Protein AF-A0A927G0H1-F1 (afdb_monomer)

Secondary structure (DSSP, 8-state):
-EEEEETTEEEEEEE-TT----HHHHHHHHHHHHHTHHHHHTSPTTEEEEEEETTEEEEEEEE-SSSEEEEEEEEEEGGG--

pLDDT: mean 83.3, std 9.17, range [42.12, 92.5]

Solvent-accessible surface area (backbone atoms only — not comparable to full-atom values): 4905 Å² total; per-residue (Å²): 121,48,80,48,77,55,96,91,42,52,33,39,45,35,71,37,89,86,66,88,66,57,71,69,59,49,53,52,52,47,52,54,57,57,74,39,49,72,62,63,70,71,53,62,80,71,36,73,48,77,46,82,51,100,62,26,40,35,35,33,41,35,40,70,65,102,47,36,37,39,33,42,69,48,78,44,60,60,84,76,77,120

Mean predicted aligned error: 5.76 Å

Sequence (82 aa):
MLRHELNGKEFIIRFAQRLSLEESERDEIYKKVVCLGEQLLMLEDESALIIQNEGVNIVLDVKFGELIVVTIQYLVENSNIF

Structure (mmCIF, N/CA/C/O backbone):
data_AF-A0A927G0H1-F1
#
_entry.id   AF-A0A927G0H1-F1
#
loop_
_atom_site.group_PDB
_atom_site.id
_atom_site.type_symbol
_atom_site.label_atom_id
_atom_site.label_alt_id
_atom_site.label_comp_id
_atom_site.label_asym_id
_atom_site.label_entity_id
_atom_site.label_seq_id
_atom_site.pdbx_PDB_ins_code
_atom_site.Cartn_x
_atom_site.Cartn_y
_atom_site.Cartn_z
_atom_site.occupancy
_atom_site.B_iso_or_equiv
_atom_site.auth_seq_id
_atom_site.auth_comp_id
_atom_si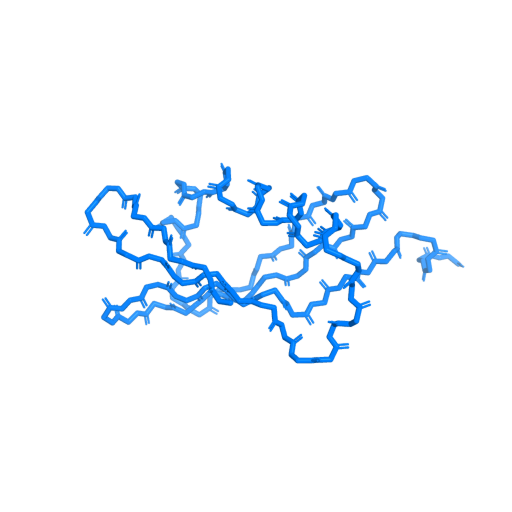te.auth_asym_id
_atom_site.auth_atom_id
_atom_site.pdbx_PDB_model_num
ATOM 1 N N . MET A 1 1 ? 7.732 -5.168 6.173 1.00 75.25 1 MET A N 1
ATOM 2 C CA . MET A 1 1 ? 6.408 -4.916 6.770 1.00 75.25 1 MET A CA 1
ATOM 3 C C . MET A 1 1 ? 6.577 -3.701 7.650 1.00 75.25 1 MET A C 1
ATOM 5 O O . MET A 1 1 ? 7.462 -3.729 8.495 1.00 75.25 1 MET A O 1
ATOM 9 N N . LEU A 1 2 ? 5.830 -2.638 7.384 1.00 81.50 2 LEU A N 1
ATOM 10 C CA . LEU A 1 2 ? 5.953 -1.361 8.084 1.00 81.50 2 LEU A CA 1
ATOM 11 C C . LEU A 1 2 ? 4.609 -1.036 8.733 1.00 81.50 2 LEU A C 1
ATOM 13 O O . LEU A 1 2 ? 3.564 -1.257 8.117 1.00 81.50 2 LEU A O 1
ATOM 17 N N . ARG A 1 3 ? 4.654 -0.587 9.989 1.00 84.19 3 ARG A N 1
ATOM 18 C CA . ARG A 1 3 ? 3.473 -0.211 10.771 1.00 84.19 3 ARG A CA 1
ATOM 19 C C . ARG A 1 3 ? 3.301 1.298 10.738 1.00 84.19 3 ARG A C 1
ATOM 21 O O . ARG A 1 3 ? 4.282 2.027 10.880 1.00 84.19 3 ARG A O 1
ATOM 28 N N . HIS A 1 4 ? 2.068 1.743 10.567 1.00 82.56 4 HIS A N 1
ATOM 29 C CA . HIS A 1 4 ? 1.712 3.153 10.567 1.00 82.56 4 HIS A CA 1
ATOM 30 C C . HIS A 1 4 ? 0.389 3.338 11.305 1.00 82.56 4 HIS A C 1
ATOM 32 O O . HIS A 1 4 ? -0.499 2.507 11.163 1.00 82.56 4 HIS A O 1
ATOM 38 N N . GLU A 1 5 ? 0.240 4.397 12.090 1.00 82.88 5 GLU A N 1
ATOM 39 C CA . GLU A 1 5 ? -1.021 4.705 12.765 1.00 82.88 5 GLU A CA 1
ATOM 40 C C . GLU A 1 5 ? -1.612 5.969 12.152 1.00 82.88 5 GLU A C 1
ATOM 42 O O . GLU A 1 5 ? -0.921 6.979 12.021 1.00 82.88 5 GLU A O 1
ATOM 47 N N . LEU A 1 6 ? -2.891 5.913 11.784 1.00 81.12 6 LEU A N 1
ATOM 48 C CA . LEU A 1 6 ? -3.631 7.066 11.293 1.00 81.12 6 LEU A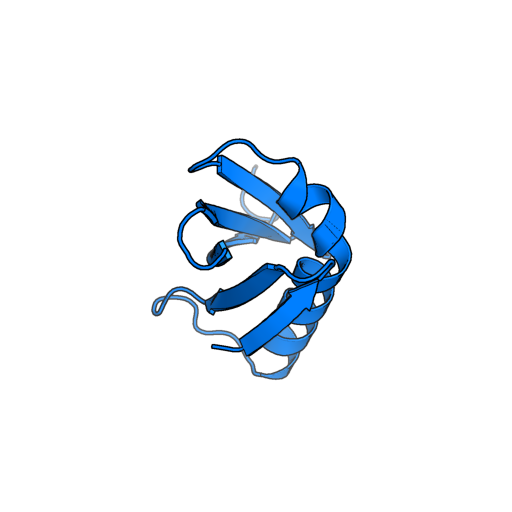 CA 1
ATOM 49 C C . LEU A 1 6 ? -5.027 7.081 11.917 1.00 81.12 6 LEU A C 1
ATOM 51 O O . LEU A 1 6 ? -5.774 6.108 11.814 1.00 81.12 6 LEU A O 1
ATOM 55 N N . ASN A 1 7 ? -5.385 8.195 12.560 1.00 80.56 7 ASN A N 1
ATOM 56 C CA . ASN A 1 7 ? -6.677 8.391 13.231 1.00 80.56 7 ASN A CA 1
ATOM 57 C C . ASN A 1 7 ? -7.029 7.274 14.236 1.00 80.56 7 ASN A C 1
ATOM 59 O O . ASN A 1 7 ? -8.181 6.847 14.321 1.00 80.56 7 ASN A O 1
ATOM 63 N N . GLY A 1 8 ? -6.031 6.771 14.972 1.00 81.31 8 GLY A N 1
ATOM 64 C CA . GLY A 1 8 ? -6.199 5.688 15.945 1.00 81.31 8 GLY A CA 1
ATOM 65 C C . GLY A 1 8 ? -6.436 4.304 15.330 1.00 81.31 8 GLY A C 1
ATOM 66 O O . GLY A 1 8 ? -6.707 3.356 16.065 1.00 81.31 8 GLY A O 1
ATOM 67 N N . LYS A 1 9 ? -6.349 4.165 13.999 1.00 82.44 9 LYS A N 1
ATOM 68 C CA . LYS A 1 9 ? -6.348 2.872 13.307 1.00 82.44 9 LYS A CA 1
ATOM 69 C C . LYS A 1 9 ? -4.925 2.507 12.904 1.00 82.44 9 LYS A C 1
ATOM 71 O O . LYS A 1 9 ? -4.198 3.325 12.340 1.00 82.44 9 LYS A O 1
ATOM 76 N N . GLU A 1 10 ? -4.539 1.268 13.177 1.00 88.06 10 GLU A N 1
ATOM 77 C CA . GLU A 1 10 ? -3.216 0.751 12.843 1.00 88.06 10 GLU A CA 1
ATOM 78 C C . GLU A 1 10 ? -3.235 0.104 11.445 1.00 88.06 10 GLU A C 1
ATOM 80 O O . GLU A 1 10 ? -4.111 -0.695 11.097 1.00 88.06 10 GLU A O 1
ATOM 85 N N . PHE A 1 11 ? -2.247 0.483 10.639 1.00 88.94 11 PHE A N 1
ATOM 86 C CA . PHE A 1 11 ? -2.023 0.048 9.271 1.00 88.94 11 PHE A CA 1
ATOM 87 C C . PHE A 1 11 ? -0.765 -0.795 9.183 1.00 88.94 11 PHE A C 1
ATOM 89 O O . PHE A 1 11 ? 0.290 -0.458 9.726 1.00 88.94 11 PHE A O 1
ATOM 96 N N . ILE A 1 12 ? -0.855 -1.855 8.393 1.00 90.69 12 ILE A N 1
ATOM 97 C CA . ILE A 1 12 ? 0.281 -2.662 7.986 1.00 90.69 12 ILE A CA 1
ATOM 98 C C 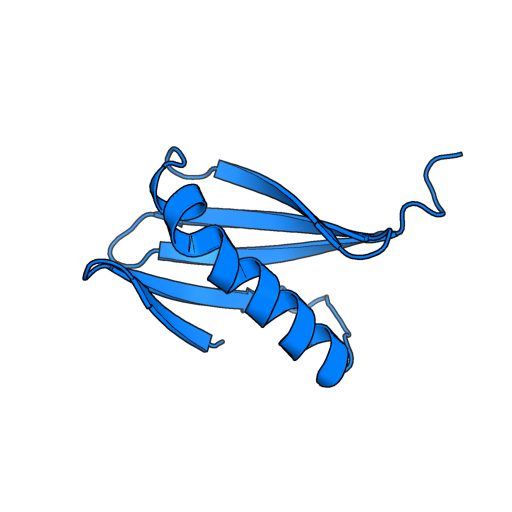. ILE A 1 12 ? 0.459 -2.497 6.486 1.00 90.69 12 ILE A C 1
ATOM 100 O O . ILE A 1 12 ? -0.370 -2.962 5.708 1.00 90.69 12 ILE A O 1
ATOM 104 N N . ILE A 1 13 ? 1.580 -1.907 6.079 1.00 91.06 13 ILE A N 1
ATOM 105 C CA . ILE A 1 13 ? 1.967 -1.827 4.671 1.00 91.06 13 ILE A CA 1
ATOM 106 C C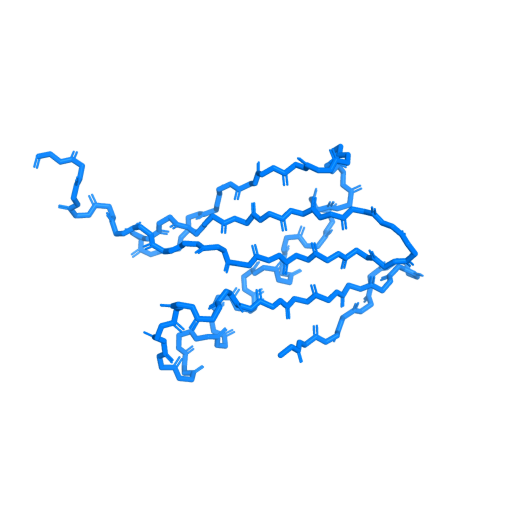 . ILE A 1 13 ? 2.999 -2.919 4.386 1.00 91.06 13 ILE A C 1
ATOM 108 O O . ILE A 1 13 ? 4.040 -3.040 5.054 1.00 91.06 13 ILE A O 1
ATOM 112 N N . ARG A 1 14 ? 2.704 -3.759 3.392 1.00 91.81 14 ARG A N 1
ATOM 113 C CA . ARG A 1 14 ? 3.577 -4.861 2.980 1.00 91.81 14 ARG A CA 1
ATOM 114 C C . ARG A 1 14 ? 3.673 -4.974 1.464 1.00 91.81 14 ARG A C 1
ATOM 116 O O . ARG A 1 14 ? 2.717 -4.713 0.747 1.00 91.81 14 ARG A O 1
ATOM 123 N N . PHE A 1 15 ? 4.828 -5.433 1.005 1.00 90.69 15 PHE A N 1
ATOM 124 C CA . PHE A 1 15 ? 5.077 -5.775 -0.391 1.00 90.69 15 PHE A CA 1
ATOM 125 C C . PHE A 1 15 ? 4.794 -7.262 -0.594 1.00 90.69 15 PHE A C 1
ATOM 127 O O . PHE A 1 15 ? 5.142 -8.077 0.268 1.00 90.69 15 PHE A O 1
ATOM 134 N N . ALA A 1 16 ? 4.167 -7.625 -1.712 1.00 88.56 16 ALA A N 1
ATOM 135 C CA . ALA A 1 16 ? 4.058 -9.020 -2.113 1.00 88.56 16 ALA A CA 1
ATOM 136 C C . ALA A 1 16 ? 5.461 -9.619 -2.311 1.00 88.56 16 ALA A C 1
ATOM 138 O O . ALA A 1 16 ? 6.348 -8.969 -2.856 1.00 88.56 16 ALA A O 1
ATOM 139 N N . GLN A 1 17 ? 5.660 -10.875 -1.899 1.00 81.31 17 GLN A N 1
ATOM 140 C CA . GLN A 1 17 ? 6.982 -11.526 -1.907 1.00 81.31 17 GLN A CA 1
ATOM 141 C C . GLN A 1 17 ? 7.643 -11.587 -3.292 1.00 81.31 17 GLN A C 1
ATOM 143 O O . GLN A 1 17 ? 8.862 -11.631 -3.388 1.00 81.31 17 GLN A O 1
ATOM 148 N N . ARG A 1 18 ? 6.837 -11.586 -4.357 1.00 81.81 18 ARG A N 1
ATOM 149 C CA . ARG A 1 18 ? 7.300 -11.610 -5.751 1.00 81.81 18 ARG A CA 1
ATOM 150 C C . ARG A 1 18 ? 7.877 -10.280 -6.249 1.00 81.81 18 ARG A C 1
ATOM 152 O O . ARG A 1 18 ? 8.396 -10.245 -7.356 1.00 81.81 18 ARG A O 1
ATOM 159 N N . LEU A 1 19 ? 7.725 -9.189 -5.495 1.00 81.44 19 LEU A N 1
ATOM 160 C CA . LEU A 1 19 ? 8.260 -7.886 -5.877 1.00 81.44 19 LEU A CA 1
ATOM 161 C C . LEU A 1 19 ? 9.730 -7.807 -5.461 1.00 81.44 19 LEU A C 1
ATOM 163 O O . LEU A 1 19 ? 10.045 -7.618 -4.286 1.00 81.44 19 LEU A O 1
ATOM 167 N N . SER A 1 20 ? 10.623 -7.959 -6.435 1.00 82.12 20 SER A N 1
ATOM 168 C CA . SER A 1 20 ? 12.050 -7.683 -6.278 1.00 82.12 20 SER A CA 1
ATOM 169 C C . SER A 1 20 ? 12.306 -6.220 -6.618 1.00 82.12 20 SER A C 1
ATOM 171 O O . SER A 1 20 ? 12.430 -5.878 -7.786 1.00 82.12 20 SER A O 1
ATOM 173 N N . LEU A 1 21 ? 12.330 -5.378 -5.589 1.00 82.38 21 LEU A N 1
ATOM 174 C CA . LEU A 1 21 ? 12.556 -3.936 -5.695 1.00 82.38 21 LEU A CA 1
ATOM 175 C C . LEU A 1 21 ? 13.788 -3.549 -4.894 1.00 82.38 21 LEU A C 1
ATOM 177 O O . LEU A 1 21 ? 14.038 -4.133 -3.828 1.00 82.38 21 LEU A O 1
ATOM 181 N N . GLU A 1 22 ? 14.506 -2.542 -5.375 1.00 87.56 22 GLU A N 1
ATOM 182 C CA . GLU A 1 22 ? 15.578 -1.924 -4.608 1.00 87.56 22 GLU A CA 1
ATOM 183 C C . GLU A 1 22 ? 15.019 -1.221 -3.361 1.00 87.56 22 GLU A C 1
ATOM 185 O O . GLU A 1 22 ? 13.836 -0.883 -3.266 1.00 87.56 22 GLU A O 1
ATOM 190 N N . GLU A 1 23 ? 15.864 -1.026 -2.348 1.00 84.81 23 GLU A N 1
ATOM 191 C CA . GLU A 1 23 ? 15.442 -0.407 -1.086 1.00 84.81 23 GLU A CA 1
ATOM 192 C C . GLU A 1 23 ? 14.913 1.022 -1.292 1.00 84.81 23 GLU A C 1
ATOM 194 O O . GLU A 1 23 ? 13.879 1.383 -0.733 1.00 84.81 23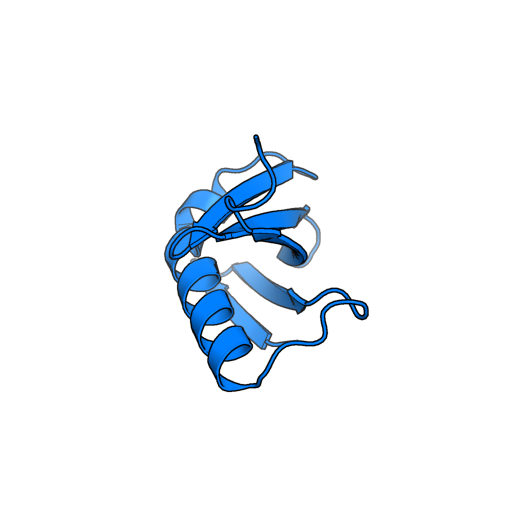 GLU A O 1
ATOM 199 N N . SER A 1 24 ? 15.560 1.792 -2.171 1.00 85.69 24 SER A N 1
ATOM 200 C CA . SER A 1 24 ? 15.150 3.142 -2.576 1.00 85.69 24 SER A CA 1
ATOM 201 C C . SER A 1 24 ? 13.739 3.174 -3.172 1.00 85.69 24 SER A C 1
ATOM 203 O O . SER A 1 24 ? 12.911 3.983 -2.753 1.00 85.69 24 SER A O 1
ATOM 205 N N . GLU A 1 25 ? 13.440 2.262 -4.099 1.00 85.94 25 GLU A N 1
ATOM 206 C CA . GLU A 1 25 ? 12.124 2.145 -4.738 1.00 85.94 25 GLU A CA 1
ATOM 207 C C . GLU A 1 25 ? 11.047 1.766 -3.717 1.00 85.94 25 GLU A C 1
ATOM 209 O O . GLU A 1 25 ? 9.940 2.313 -3.712 1.00 85.94 25 GLU A O 1
ATOM 214 N N . ARG A 1 26 ? 11.370 0.844 -2.801 1.00 86.81 26 ARG A N 1
ATOM 215 C CA . ARG A 1 26 ? 10.454 0.431 -1.729 1.00 86.81 26 ARG A CA 1
ATOM 216 C C . ARG A 1 26 ? 10.124 1.589 -0.800 1.00 86.81 26 ARG A C 1
ATOM 218 O O . ARG A 1 26 ? 8.958 1.747 -0.437 1.00 86.81 26 ARG A O 1
ATOM 225 N N . ASP A 1 27 ? 11.112 2.390 -0.432 1.00 88.38 27 ASP A N 1
ATOM 226 C CA . ASP A 1 27 ? 10.912 3.558 0.421 1.00 88.38 27 ASP A CA 1
ATOM 227 C C . ASP A 1 27 ? 10.049 4.625 -0.254 1.00 88.38 27 ASP A C 1
ATOM 229 O O . ASP A 1 27 ? 9.190 5.234 0.391 1.00 88.38 27 ASP A O 1
ATOM 233 N N . GLU A 1 28 ? 10.238 4.843 -1.552 1.00 88.50 28 GLU A 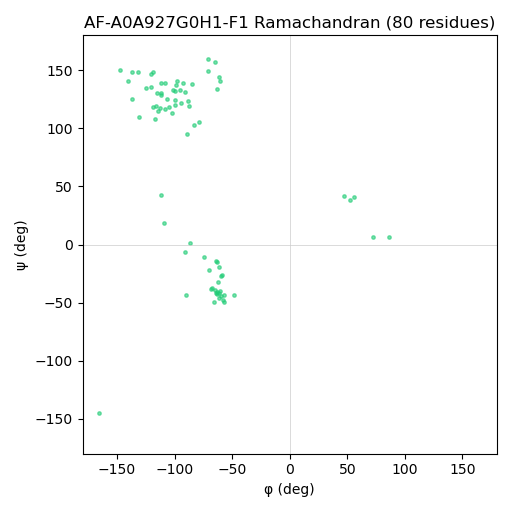N 1
ATOM 234 C CA . GLU A 1 28 ? 9.440 5.794 -2.318 1.00 88.50 28 GLU A CA 1
ATOM 235 C C . GLU A 1 28 ? 7.974 5.355 -2.421 1.00 88.50 28 GLU A C 1
ATOM 237 O O . GLU A 1 28 ? 7.062 6.116 -2.076 1.00 88.50 28 GLU A O 1
ATOM 242 N N . ILE A 1 29 ? 7.739 4.099 -2.811 1.00 88.50 29 ILE A N 1
ATOM 243 C CA . ILE A 1 29 ? 6.396 3.516 -2.892 1.00 88.50 29 ILE A CA 1
ATOM 244 C C . ILE A 1 29 ? 5.726 3.552 -1.522 1.00 88.50 29 ILE A C 1
ATOM 246 O O . ILE A 1 29 ? 4.562 3.936 -1.411 1.00 88.50 29 ILE A O 1
ATOM 250 N N . TYR A 1 30 ? 6.452 3.187 -0.465 1.00 88.62 30 TYR A N 1
ATOM 251 C CA . TYR A 1 30 ? 5.930 3.234 0.893 1.00 88.62 30 TYR A CA 1
ATOM 252 C C . TYR A 1 30 ? 5.461 4.641 1.270 1.00 88.62 30 TYR A C 1
ATOM 254 O O . TYR A 1 30 ? 4.325 4.798 1.719 1.00 88.62 30 TYR A O 1
ATOM 262 N N . LYS A 1 31 ? 6.289 5.669 1.039 1.00 89.25 31 LYS A N 1
ATOM 263 C CA . LYS A 1 31 ? 5.917 7.067 1.307 1.00 89.25 31 LYS A CA 1
ATOM 264 C C . LYS A 1 31 ? 4.653 7.458 0.548 1.00 89.25 31 LYS A C 1
ATOM 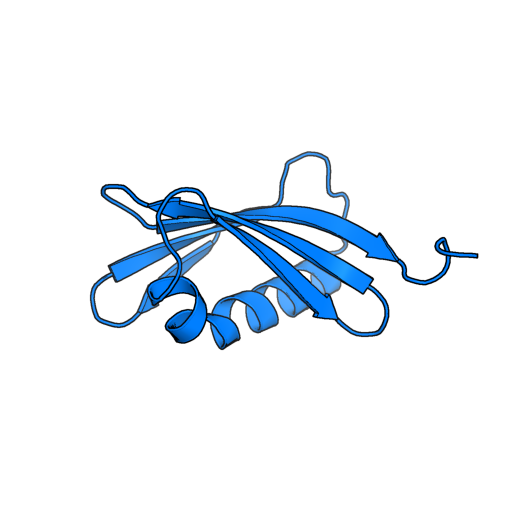266 O O . LYS A 1 31 ? 3.758 8.055 1.141 1.00 89.25 31 LYS A O 1
ATOM 271 N N . LYS A 1 32 ? 4.534 7.066 -0.725 1.00 89.19 32 LYS A N 1
ATOM 272 C CA . LYS A 1 32 ? 3.321 7.318 -1.516 1.00 89.19 32 LYS A CA 1
ATOM 273 C C . LYS A 1 32 ? 2.085 6.646 -0.937 1.00 89.19 32 LYS A C 1
ATOM 275 O O . LYS A 1 32 ? 1.055 7.299 -0.818 1.00 89.19 32 LYS A O 1
ATOM 280 N N . VAL A 1 33 ? 2.181 5.377 -0.546 1.00 88.81 33 VAL A N 1
ATOM 281 C CA . VAL A 1 33 ? 1.058 4.640 0.054 1.00 88.81 33 VAL A CA 1
ATOM 282 C C . VAL A 1 33 ? 0.636 5.267 1.384 1.00 88.81 33 VAL A C 1
ATOM 284 O O . VAL A 1 33 ? -0.556 5.424 1.630 1.00 88.81 33 VAL A O 1
ATOM 287 N N . VAL A 1 34 ? 1.591 5.693 2.215 1.00 88.31 34 VAL A N 1
ATOM 288 C CA . VAL A 1 34 ? 1.301 6.401 3.474 1.00 88.31 34 VAL A CA 1
ATOM 289 C C . VAL A 1 34 ? 0.570 7.723 3.218 1.00 88.31 34 VAL A C 1
ATOM 291 O O . VAL A 1 34 ? -0.401 8.022 3.911 1.00 88.31 34 VAL A O 1
ATOM 294 N N . CYS A 1 35 ? 0.963 8.490 2.195 1.00 88.62 35 CYS A N 1
ATOM 295 C CA . CYS A 1 35 ? 0.275 9.733 1.826 1.00 88.62 35 CYS A CA 1
ATOM 296 C C . CYS A 1 35 ? -1.193 9.532 1.410 1.00 88.62 35 CYS A C 1
ATOM 298 O O . CYS A 1 35 ? -1.965 10.486 1.443 1.00 88.62 35 CYS A O 1
ATOM 300 N N . LEU A 1 36 ? -1.596 8.312 1.045 1.00 85.75 36 LEU A N 1
ATOM 301 C CA . LEU A 1 36 ? -2.983 7.979 0.715 1.00 85.75 36 LEU A CA 1
ATOM 302 C C . LEU A 1 36 ? -3.816 7.595 1.940 1.00 85.75 36 LEU A C 1
ATOM 304 O O . LEU A 1 36 ? -4.986 7.265 1.782 1.00 85.75 36 LEU A O 1
ATOM 308 N N . GLY A 1 37 ? -3.248 7.619 3.147 1.00 81.62 37 GLY A N 1
ATOM 309 C CA . GLY A 1 37 ? -3.856 7.056 4.351 1.00 81.62 37 GLY A CA 1
ATOM 310 C C . GLY A 1 37 ? -5.318 7.455 4.596 1.00 81.62 37 GLY A C 1
ATOM 311 O O . GLY A 1 37 ? -6.139 6.590 4.887 1.00 81.62 37 GLY A O 1
ATOM 312 N N . GLU A 1 38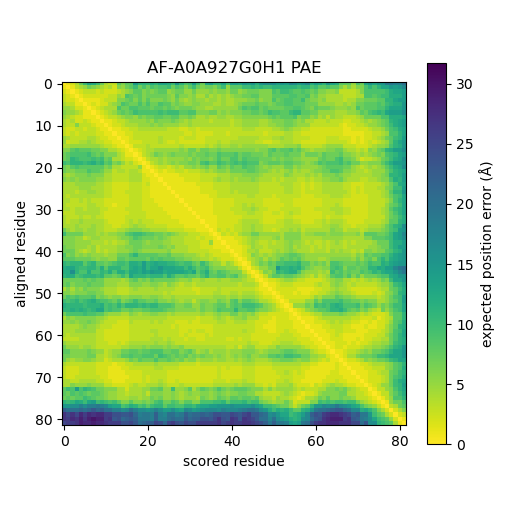 ? -5.686 8.726 4.407 1.00 81.44 38 GLU A N 1
ATOM 313 C CA . GLU A 1 38 ? -7.086 9.160 4.547 1.00 81.44 38 GLU A CA 1
ATOM 314 C C . GLU A 1 38 ? -8.003 8.586 3.460 1.00 81.44 38 GLU A C 1
ATOM 316 O O . GLU A 1 38 ? -9.134 8.208 3.748 1.00 81.44 38 GLU A O 1
ATOM 321 N N . GLN A 1 39 ? -7.517 8.464 2.223 1.00 83.69 39 GLN A N 1
ATOM 322 C CA . GLN A 1 39 ? -8.270 7.858 1.121 1.00 83.69 39 GLN A CA 1
ATOM 323 C C . GLN A 1 39 ? -8.451 6.356 1.347 1.00 83.69 39 GLN A C 1
ATOM 325 O O . GLN A 1 39 ? -9.530 5.823 1.108 1.00 83.69 39 GLN A O 1
ATOM 330 N N . LEU A 1 40 ? -7.422 5.687 1.876 1.00 83.44 40 LEU A N 1
ATOM 331 C CA . LEU A 1 40 ? -7.478 4.270 2.232 1.00 83.44 40 LEU A CA 1
ATOM 332 C C . LEU A 1 40 ? -8.527 4.000 3.318 1.00 83.44 40 LEU A C 1
ATOM 334 O O . LEU A 1 40 ? -9.148 2.947 3.293 1.00 83.44 40 LEU A O 1
ATOM 338 N N . LEU A 1 41 ? -8.769 4.944 4.236 1.00 80.62 41 LEU A N 1
ATOM 339 C CA . LEU A 1 41 ? -9.816 4.830 5.262 1.00 80.62 41 LEU A CA 1
ATOM 340 C C . LEU A 1 41 ? -11.243 4.917 4.711 1.00 80.62 41 LEU A C 1
ATOM 342 O O . LEU A 1 41 ? -12.168 4.485 5.399 1.00 80.62 41 LEU A O 1
ATOM 346 N N . MET A 1 42 ? -11.423 5.515 3.532 1.00 82.44 42 MET A N 1
ATOM 347 C CA . MET A 1 42 ? -12.731 5.700 2.897 1.00 82.44 42 MET A CA 1
ATOM 348 C C . MET A 1 42 ? -13.117 4.542 1.970 1.00 82.44 42 MET A C 1
ATOM 350 O O . MET A 1 42 ? -14.232 4.536 1.455 1.00 82.44 42 MET A O 1
ATOM 354 N N . LEU A 1 43 ? -12.211 3.589 1.735 1.00 83.38 43 LEU A N 1
ATOM 355 C CA . LEU A 1 43 ? -12.484 2.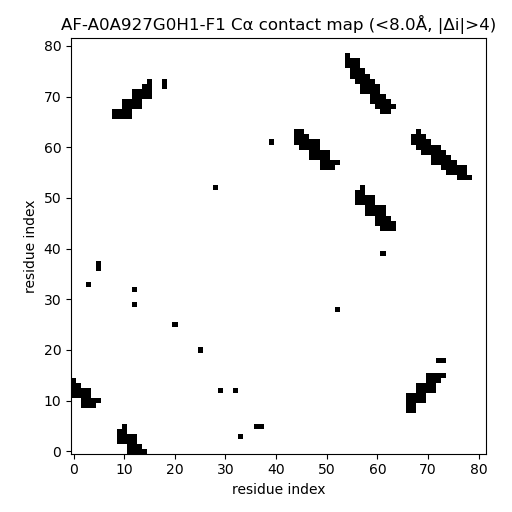423 0.900 1.00 83.38 43 LEU A CA 1
ATOM 356 C C . LEU A 1 43 ? -13.454 1.459 1.590 1.00 83.38 43 LEU A C 1
ATOM 358 O O . LEU A 1 43 ? -13.469 1.333 2.816 1.00 83.38 43 LEU A O 1
ATOM 362 N N . GLU A 1 44 ? -14.241 0.754 0.780 1.00 75.38 44 GLU A N 1
ATOM 363 C CA . GLU A 1 44 ? -15.026 -0.390 1.242 1.00 75.38 44 GLU A CA 1
ATOM 364 C C . GLU A 1 44 ? -14.099 -1.574 1.561 1.00 75.38 44 GLU A C 1
ATOM 366 O O . GLU A 1 44 ? -12.955 -1.633 1.094 1.00 75.38 44 GLU A O 1
ATOM 371 N N . ASP A 1 45 ? -14.578 -2.518 2.371 1.00 75.69 45 ASP A N 1
ATOM 372 C CA . ASP A 1 45 ? -13.779 -3.690 2.729 1.00 75.69 45 ASP A CA 1
ATOM 373 C C . ASP A 1 45 ? -13.416 -4.530 1.491 1.00 75.69 45 ASP A C 1
ATOM 375 O O . ASP A 1 45 ? -14.198 -4.634 0.549 1.00 75.69 45 ASP A O 1
ATOM 379 N N . GLU A 1 46 ? -12.211 -5.101 1.495 1.00 70.69 46 GLU A N 1
ATOM 380 C CA . GLU A 1 46 ? -11.613 -5.858 0.383 1.00 70.69 46 GLU A CA 1
ATOM 381 C C . GLU A 1 46 ? -11.532 -5.101 -0.958 1.00 70.69 46 GLU A C 1
ATOM 383 O O . GLU A 1 46 ? -11.745 -5.657 -2.038 1.00 70.69 46 GLU A O 1
ATOM 388 N N . SER A 1 47 ? -11.176 -3.817 -0.898 1.00 82.50 47 SER A N 1
ATOM 389 C CA . SER A 1 47 ? -10.994 -2.985 -2.089 1.00 82.50 47 SER A CA 1
ATOM 390 C C . SER A 1 47 ? -9.598 -3.111 -2.705 1.00 82.50 47 SER A C 1
ATOM 392 O O . SER A 1 47 ? -8.574 -3.048 -2.017 1.00 82.50 47 SER A O 1
ATOM 394 N N . ALA A 1 48 ? -9.554 -3.170 -4.038 1.00 84.75 48 ALA A N 1
ATOM 395 C CA . ALA A 1 48 ? -8.336 -2.959 -4.813 1.00 84.75 48 ALA A CA 1
ATOM 396 C C . ALA A 1 48 ? -8.246 -1.499 -5.284 1.00 84.75 48 ALA A C 1
ATOM 398 O O . ALA A 1 48 ? -9.205 -0.956 -5.833 1.00 84.75 48 ALA A O 1
ATOM 399 N N . LEU A 1 49 ? -7.082 -0.874 -5.110 1.00 88.12 49 LEU A N 1
ATOM 400 C CA . LEU A 1 49 ? -6.810 0.502 -5.529 1.00 88.12 49 LEU A CA 1
ATOM 401 C C . LEU A 1 49 ? -5.583 0.530 -6.443 1.00 88.12 49 LEU A C 1
ATOM 403 O O . LEU A 1 49 ? -4.565 -0.084 -6.137 1.00 88.12 49 LEU A O 1
ATOM 407 N N . ILE A 1 50 ? -5.658 1.266 -7.551 1.00 88.75 50 ILE A N 1
ATOM 408 C CA . ILE A 1 50 ? -4.508 1.514 -8.426 1.00 88.75 50 ILE A CA 1
ATOM 409 C C . ILE A 1 50 ? -4.061 2.956 -8.224 1.00 88.75 50 ILE A C 1
ATOM 411 O O . ILE A 1 50 ? -4.864 3.875 -8.373 1.00 88.75 50 ILE A O 1
ATOM 415 N N . ILE A 1 51 ? -2.785 3.154 -7.902 1.00 89.00 51 ILE A N 1
ATOM 416 C CA . ILE A 1 51 ? -2.176 4.485 -7.797 1.00 89.00 51 ILE A CA 1
ATOM 417 C C . ILE A 1 51 ? -1.050 4.619 -8.816 1.00 89.00 51 ILE A C 1
ATOM 419 O O . ILE A 1 51 ? -0.372 3.645 -9.131 1.00 89.00 51 ILE A O 1
ATOM 423 N N . GLN A 1 52 ? -0.827 5.827 -9.323 1.00 84.94 52 GLN A N 1
ATOM 424 C CA . GLN A 1 52 ? 0.215 6.080 -10.313 1.00 84.94 52 GLN A CA 1
ATOM 425 C C . GLN A 1 52 ? 1.464 6.683 -9.656 1.00 84.94 52 GLN A C 1
ATOM 427 O O . GLN A 1 52 ? 1.385 7.654 -8.897 1.00 84.94 52 GLN A O 1
ATOM 432 N N . ASN A 1 53 ? 2.631 6.132 -9.979 1.00 81.88 53 ASN A N 1
ATOM 433 C CA . ASN A 1 53 ? 3.938 6.653 -9.607 1.00 81.88 53 ASN A CA 1
ATOM 434 C C . ASN A 1 53 ? 4.866 6.732 -10.822 1.00 81.88 53 ASN A C 1
ATOM 436 O O . ASN A 1 53 ? 5.278 5.693 -11.307 1.00 81.88 53 ASN A O 1
ATOM 440 N N . GLU A 1 54 ? 5.195 7.937 -11.300 1.00 80.69 54 GLU A N 1
ATOM 441 C CA . GLU A 1 54 ? 6.251 8.157 -12.311 1.00 80.69 54 GLU A CA 1
ATOM 442 C C . GLU A 1 54 ? 6.199 7.208 -13.526 1.00 80.69 54 GLU A C 1
ATOM 444 O O . GLU A 1 54 ? 7.204 6.704 -14.008 1.00 80.69 54 GLU A O 1
ATOM 449 N N . GLY A 1 55 ? 4.994 6.952 -14.044 1.00 79.00 55 GLY A N 1
ATOM 450 C CA . GLY A 1 55 ? 4.810 6.044 -15.182 1.00 79.00 55 GLY A CA 1
ATOM 451 C C . GLY A 1 55 ? 4.661 4.567 -14.807 1.00 79.00 55 GLY A C 1
ATOM 452 O O . GLY A 1 55 ? 4.570 3.732 -15.697 1.00 79.00 55 GLY A O 1
ATOM 453 N N . VAL A 1 56 ? 4.568 4.239 -13.524 1.00 83.25 56 VAL A N 1
ATOM 454 C CA . VAL A 1 56 ? 4.274 2.904 -13.001 1.00 83.25 56 VAL A CA 1
ATOM 455 C C . VAL A 1 56 ? 2.931 2.925 -12.276 1.00 83.25 56 VAL A C 1
ATOM 457 O O . VAL A 1 56 ? 2.685 3.768 -11.415 1.00 83.25 56 VAL A O 1
ATOM 460 N N . ASN A 1 57 ? 2.049 1.985 -12.591 1.00 87.00 57 ASN A N 1
ATOM 461 C CA . ASN A 1 57 ? 0.829 1.752 -11.831 1.00 87.00 57 ASN A CA 1
ATOM 462 C C . ASN A 1 57 ? 1.118 0.769 -10.697 1.00 87.00 57 ASN A C 1
ATOM 464 O O . ASN A 1 57 ? 1.568 -0.354 -10.924 1.00 87.00 57 ASN A O 1
ATOM 468 N N . ILE A 1 58 ? 0.837 1.187 -9.472 1.00 89.56 58 ILE A N 1
ATOM 469 C CA . ILE A 1 58 ? 0.984 0.391 -8.261 1.00 89.56 58 ILE A CA 1
ATOM 470 C C . ILE A 1 58 ? -0.398 -0.132 -7.893 1.00 89.56 58 ILE A C 1
ATOM 472 O O . ILE A 1 58 ? -1.318 0.645 -7.636 1.00 89.56 58 ILE A O 1
ATOM 476 N N . VAL A 1 59 ? -0.540 -1.452 -7.847 1.00 90.12 59 VAL A N 1
ATOM 477 C CA . VAL A 1 59 ? -1.787 -2.108 -7.448 1.00 90.12 59 VAL A CA 1
ATOM 478 C C . VAL A 1 59 ? -1.727 -2.428 -5.960 1.00 90.12 59 VAL A C 1
ATOM 480 O O . VAL A 1 59 ? -0.839 -3.156 -5.509 1.00 90.12 59 VAL A O 1
ATOM 483 N N . LEU A 1 60 ? -2.685 -1.898 -5.211 1.00 91.62 60 LEU A N 1
ATOM 484 C CA . LEU A 1 60 ? -2.868 -2.100 -3.783 1.00 91.62 60 LEU A CA 1
ATOM 485 C C . LEU A 1 60 ? -4.094 -2.979 -3.540 1.00 91.62 60 LEU A C 1
ATOM 487 O O . LEU A 1 60 ? -5.127 -2.799 -4.175 1.00 91.62 60 LEU A O 1
ATOM 491 N N . ASP A 1 61 ? -3.972 -3.898 -2.595 1.00 91.31 61 ASP A N 1
ATOM 492 C CA . ASP A 1 61 ? -5.061 -4.709 -2.053 1.00 91.31 61 ASP A CA 1
ATOM 493 C C . ASP A 1 61 ? -5.223 -4.351 -0.573 1.00 91.31 61 ASP A C 1
ATOM 495 O O . ASP A 1 61 ? -4.261 -4.469 0.197 1.00 91.31 61 ASP A O 1
ATOM 499 N N . VAL A 1 62 ? -6.399 -3.847 -0.199 1.00 90.44 62 VAL A N 1
ATOM 500 C CA . VAL A 1 62 ? -6.691 -3.322 1.138 1.00 90.44 62 VAL A CA 1
ATOM 501 C C . VAL A 1 62 ? -7.694 -4.237 1.822 1.00 90.44 62 VAL A C 1
ATOM 503 O O . VAL A 1 62 ? -8.825 -4.381 1.372 1.00 90.44 62 VAL A O 1
ATOM 506 N N . LYS A 1 63 ? -7.282 -4.839 2.938 1.00 89.56 63 LYS A N 1
ATOM 507 C CA . LYS A 1 63 ? -8.146 -5.681 3.773 1.00 89.56 63 LYS A CA 1
ATOM 508 C C . LYS A 1 63 ? -8.398 -5.007 5.106 1.00 89.56 63 LYS A C 1
ATOM 510 O O . LYS A 1 63 ? -7.436 -4.623 5.780 1.00 89.56 63 LYS A O 1
ATOM 515 N N . PHE A 1 64 ? -9.663 -4.903 5.494 1.00 87.31 64 PHE A N 1
ATOM 516 C CA . PHE A 1 64 ? -10.049 -4.395 6.797 1.00 87.31 64 PHE A CA 1
ATOM 517 C C . PHE A 1 64 ? -10.319 -5.570 7.743 1.00 87.31 64 PHE A C 1
ATOM 519 O O . PHE A 1 64 ? -10.830 -6.621 7.373 1.00 87.31 64 PHE A O 1
ATOM 526 N N . GLY A 1 65 ? -9.904 -5.408 8.991 1.00 83.06 65 GLY A N 1
ATOM 527 C CA . GLY A 1 65 ? -10.076 -6.381 10.061 1.00 83.06 65 GLY A CA 1
ATOM 528 C C . GLY A 1 65 ? -9.797 -5.692 11.389 1.00 83.06 65 GLY A C 1
ATOM 529 O O . GLY A 1 65 ? -10.037 -4.493 11.520 1.00 83.06 65 GLY A O 1
ATOM 530 N N . GLU A 1 66 ? -9.216 -6.404 12.356 1.00 81.44 66 GLU A N 1
ATOM 531 C CA . GLU A 1 66 ? -8.672 -5.763 13.569 1.00 81.44 66 GLU A CA 1
ATOM 532 C C . GLU A 1 66 ? -7.565 -4.743 13.238 1.00 81.44 66 GLU A C 1
ATOM 534 O O . GLU A 1 66 ? -7.362 -3.776 13.968 1.00 81.44 66 GLU A O 1
ATOM 539 N N . LEU A 1 67 ? -6.879 -4.948 12.110 1.00 85.31 67 LEU A N 1
ATOM 540 C CA . LEU A 1 67 ? -5.857 -4.074 11.543 1.00 85.31 67 LEU A CA 1
ATOM 541 C C . LEU A 1 67 ? -6.153 -3.865 10.058 1.00 85.31 67 LEU A C 1
ATOM 543 O O . LEU A 1 67 ? -6.648 -4.779 9.393 1.00 85.31 67 LEU A O 1
ATOM 547 N N . ILE A 1 68 ? -5.803 -2.695 9.524 1.00 88.75 68 ILE A N 1
ATOM 548 C CA . ILE A 1 68 ? -5.919 -2.435 8.086 1.00 88.75 68 ILE A CA 1
ATOM 549 C C . ILE A 1 68 ? -4.632 -2.903 7.414 1.00 88.75 68 ILE A C 1
ATOM 551 O O . ILE A 1 68 ? -3.542 -2.412 7.710 1.00 88.75 68 ILE A O 1
ATOM 555 N N . VAL A 1 69 ? -4.734 -3.861 6.498 1.00 90.81 69 VAL A N 1
ATOM 556 C CA . VAL A 1 69 ? -3.575 -4.405 5.786 1.00 90.81 69 VAL A CA 1
ATOM 557 C C . VAL A 1 69 ? -3.595 -3.922 4.348 1.00 90.81 69 VAL A C 1
ATOM 559 O O . VAL A 1 69 ? -4.470 -4.295 3.574 1.00 90.81 69 VAL A O 1
ATOM 562 N N . VAL A 1 70 ? -2.581 -3.145 3.978 1.00 91.75 70 VAL A N 1
ATOM 563 C CA . VAL A 1 70 ? -2.350 -2.673 2.613 1.00 91.75 70 VAL A CA 1
ATOM 564 C C . VAL A 1 70 ? -1.236 -3.511 1.998 1.00 91.75 70 VAL A C 1
ATOM 566 O O . VAL A 1 70 ? -0.078 -3.471 2.426 1.00 91.75 70 VAL A O 1
ATOM 569 N N . THR A 1 71 ? -1.586 -4.301 0.990 1.00 92.50 71 THR A N 1
ATOM 570 C CA . THR A 1 71 ? -0.648 -5.151 0.259 1.00 92.50 71 THR A CA 1
ATOM 571 C C . THR A 1 71 ? -0.357 -4.542 -1.103 1.00 92.50 71 THR A C 1
ATOM 573 O O . THR A 1 71 ? -1.246 -4.430 -1.938 1.00 92.50 71 THR A O 1
ATOM 576 N N . ILE A 1 72 ? 0.901 -4.197 -1.355 1.00 91.88 72 ILE A N 1
ATOM 577 C CA . ILE A 1 72 ? 1.383 -3.772 -2.670 1.00 91.88 72 ILE A CA 1
ATOM 578 C C . ILE A 1 72 ? 1.584 -5.041 -3.506 1.00 91.88 72 ILE A C 1
ATOM 580 O O . ILE A 1 72 ? 2.500 -5.824 -3.243 1.00 91.88 72 ILE A O 1
ATOM 584 N N . GLN A 1 73 ? 0.680 -5.286 -4.455 1.00 88.88 73 GLN A N 1
ATOM 585 C CA . GLN A 1 73 ? 0.563 -6.547 -5.195 1.00 88.88 73 GLN A CA 1
ATOM 586 C C . GLN A 1 73 ? 1.404 -6.577 -6.474 1.00 88.88 73 GLN A C 1
ATOM 588 O O . GLN A 1 73 ? 2.028 -7.606 -6.760 1.00 88.88 73 GLN A O 1
ATOM 593 N N . TYR A 1 74 ? 1.383 -5.480 -7.237 1.00 84.25 74 TYR A N 1
ATOM 594 C CA . TYR A 1 74 ? 2.012 -5.357 -8.554 1.00 84.25 74 TYR A CA 1
ATOM 595 C C . TYR A 1 74 ? 2.521 -3.934 -8.796 1.00 84.25 74 TYR A C 1
ATOM 597 O O . TYR A 1 74 ? 1.923 -2.968 -8.322 1.00 84.25 74 TYR A O 1
ATOM 605 N N . LEU A 1 75 ? 3.585 -3.841 -9.589 1.00 83.88 75 LEU A N 1
ATOM 606 C CA . LEU A 1 75 ? 4.077 -2.625 -10.228 1.00 83.88 75 LEU A CA 1
ATOM 607 C C . LEU A 1 75 ? 4.006 -2.866 -11.734 1.00 83.88 75 LEU A C 1
ATOM 609 O O . LEU A 1 75 ? 4.595 -3.825 -12.228 1.00 83.88 75 LEU A O 1
ATOM 613 N N . VAL A 1 76 ? 3.220 -2.060 -12.439 1.00 81.25 76 VAL A N 1
ATOM 614 C CA . VAL A 1 76 ? 2.981 -2.199 -13.878 1.00 81.25 76 VAL A CA 1
ATOM 615 C C . VAL A 1 76 ? 3.514 -0.957 -14.566 1.00 81.25 76 VAL A C 1
ATOM 617 O O . VAL A 1 76 ? 2.927 0.115 -14.442 1.00 81.25 76 VAL A O 1
ATOM 620 N N . GLU A 1 77 ? 4.625 -1.085 -15.281 1.00 78.19 77 GLU A N 1
ATOM 621 C CA . GLU A 1 77 ? 5.146 0.004 -16.105 1.00 78.19 77 GLU A CA 1
ATOM 622 C C . GLU A 1 77 ? 4.152 0.358 -17.220 1.00 78.19 77 GLU A C 1
ATOM 624 O O . GLU A 1 77 ? 3.650 -0.515 -17.934 1.00 78.19 77 GLU A O 1
ATOM 629 N N . ASN A 1 78 ? 3.899 1.653 -17.412 1.00 67.25 78 ASN A N 1
ATOM 630 C CA . ASN A 1 78 ? 3.049 2.169 -18.488 1.00 67.25 78 ASN A CA 1
ATOM 631 C C . ASN A 1 78 ? 3.632 1.891 -19.884 1.00 67.25 78 ASN A C 1
ATOM 633 O O . ASN A 1 78 ? 2.915 1.995 -20.876 1.00 67.25 78 ASN A O 1
ATOM 637 N N . SER A 1 79 ? 4.907 1.503 -19.960 1.00 58.97 79 SER A N 1
ATOM 638 C CA . SER A 1 79 ? 5.637 1.156 -21.182 1.00 58.97 79 SER A CA 1
ATOM 639 C C . SER A 1 79 ? 5.079 -0.071 -21.923 1.00 58.97 79 SER A C 1
ATOM 641 O O . SER A 1 79 ? 5.429 -0.272 -23.078 1.00 58.97 79 SER A O 1
ATOM 643 N N . ASN A 1 80 ? 4.217 -0.877 -21.286 1.00 46.62 80 ASN A N 1
ATOM 644 C CA . ASN A 1 80 ? 3.684 -2.137 -21.832 1.00 46.62 80 ASN A CA 1
ATOM 645 C C . ASN A 1 80 ? 2.193 -2.089 -22.219 1.00 46.62 80 ASN A C 1
ATOM 647 O O . ASN A 1 80 ? 1.555 -3.134 -22.348 1.00 46.62 80 ASN A O 1
ATOM 651 N N . ILE A 1 81 ? 1.617 -0.897 -22.396 1.00 49.75 81 ILE A N 1
ATOM 652 C CA . ILE A 1 81 ? 0.222 -0.735 -22.836 1.00 49.75 81 ILE A CA 1
ATOM 653 C C . ILE A 1 81 ? 0.155 -0.144 -24.251 1.00 49.75 81 ILE A C 1
ATOM 655 O O . ILE A 1 81 ? -0.660 0.734 -24.464 1.00 49.75 81 ILE A O 1
ATOM 659 N N . PHE A 1 82 ? 0.991 -0.573 -25.206 1.00 42.12 82 PHE A N 1
ATOM 660 C CA . PHE A 1 82 ? 0.771 -0.365 -26.652 1.00 42.12 82 PHE A CA 1
ATOM 661 C C . PHE A 1 82 ? 1.525 -1.401 -27.488 1.00 42.12 82 PHE A C 1
ATOM 663 O O . PHE A 1 82 ? 2.707 -1.661 -27.175 1.00 42.12 82 PHE A O 1
#

Nearest PDB structures (foldseek):
  6k9d-assembly1_A  TM=5.739E-01  e=2.751E+00  Aspergillus fischeri
  2rk9-assembly1_B  TM=5.193E-01  e=3.560E+00  Vibrio splendidus 12B01
  3rhe-assembly1_A  TM=2.910E-01  e=7.105E-01  Legionella pneumophila subsp. pneumophila str. Philadelphia 1
  6wqq-assembly1_a  TM=3.918E-01  e=2.418E+00  Staphylococcus aureus
  1zsw-assembly1_A  TM=3.238E-01  e=4.607E+00  Bacillus cereus ATCC 14579

Radius of gyration: 12.63 Å; Cα contacts (8 Å, |Δi|>4): 123; chains: 1; bounding box: 31×21×43 Å

Foldseek 3Di:
DDWDDDPNAIEAEEEDPPDDDDPVVVVVVVVVVVVCVVVLVVDDAQDWDWDDDPQWIWIWTWHDDSHIYIYRYDIHGNVPPD